Protein AF-A0A7G8JM35-F1 (afdb_monomer)

Solvent-accessible surface area (backbone atoms only — not comparable to full-atom values): 4928 Å² total; per-residue (Å²): 138,82,83,89,78,76,93,74,86,72,74,48,67,69,57,48,52,50,47,52,51,54,49,49,61,58,42,48,63,53,30,69,73,48,42,70,64,60,61,57,90,58,47,74,67,54,46,51,56,50,32,58,77,77,41,50,77,57,70,77,52,52,72,67,56,51,50,51,49,52,56,49,47,45,50,74,59,60,66,126

Foldseek 3Di:
DDPPPDDADPPDPVNLVVLLVVVLVVLQVVCLVCPPCSPPPDDLVNVQVVCVVPPVSNNSDDSVSVVVSSVVSNCVRHPD

Radius of gyration: 14.0 Å; Cα contacts (8 Å, |Δi|>4): 45; chains: 1; bounding box: 29×37×36 Å

Sequence (80 aa):
MILNLGGSILMKDAERIKTRSVLLEFLKFRVLAAGEEFFDGTGLENRRQWLGMVHSQALALSDEDLDQIWNQARILYTEC

Nearest PDB structures (foldseek):
  2cqn-assembly1_A  TM=5.656E-01  e=4.559E+00  Homo sapiens
  3h1c-assembly1_C  TM=4.396E-01  e=8.432E+00  Escherichia coli
  8tqv-assembly1_A  TM=2.873E-01  e=8.917E+00  Mycobacterium tuberculosis H37Rv

Mean predicted aligned error: 7.27 Å

pLDDT: mean 83.25, std 15.31, range [38.03, 95.5]

Structure (mmCIF, N/CA/C/O backbone):
data_AF-A0A7G8JM35-F1
#
_entry.id   AF-A0A7G8JM35-F1
#
loop_
_atom_site.group_PDB
_atom_site.id
_atom_site.type_symbol
_atom_site.label_atom_id
_atom_site.label_alt_id
_atom_site.label_comp_id
_atom_site.label_asym_id
_atom_site.label_entity_id
_atom_site.label_seq_id
_atom_site.pdbx_PDB_ins_code
_atom_site.Cartn_x
_atom_site.Cartn_y
_atom_site.Cartn_z
_atom_site.occupancy
_atom_site.B_iso_or_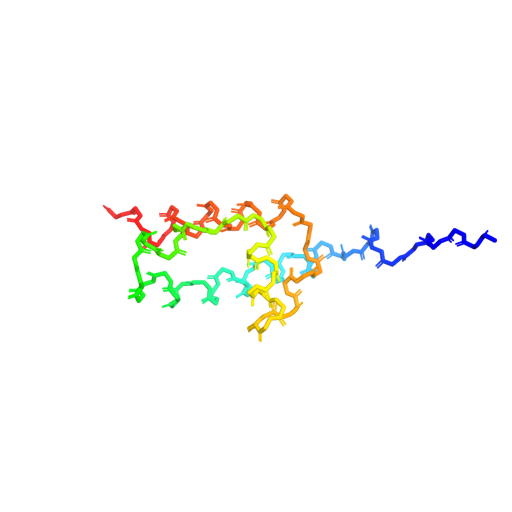equiv
_atom_site.auth_seq_id
_atom_site.auth_comp_id
_atom_site.auth_asym_id
_atom_site.auth_atom_id
_atom_site.pdbx_PDB_model_num
ATOM 1 N N . MET A 1 1 ? 15.108 -27.700 -22.276 1.00 38.03 1 MET A N 1
ATOM 2 C CA . MET A 1 1 ? 15.078 -26.996 -20.978 1.00 38.03 1 MET A CA 1
ATOM 3 C C . MET A 1 1 ? 15.856 -25.701 -21.155 1.00 38.03 1 MET A C 1
ATOM 5 O O . MET A 1 1 ? 17.076 -25.729 -21.115 1.00 38.03 1 MET A O 1
ATOM 9 N N . ILE A 1 2 ? 15.178 -24.607 -21.514 1.00 40.91 2 ILE 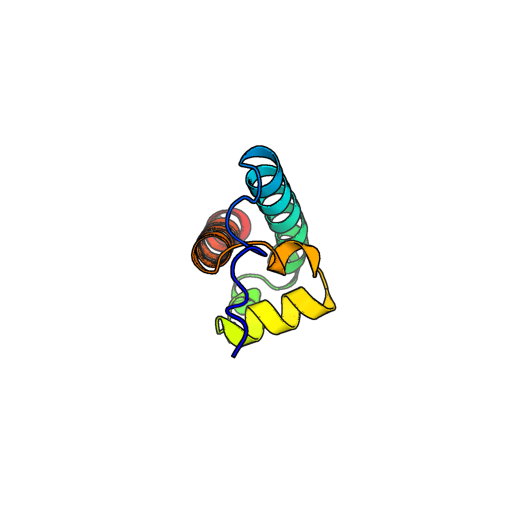A N 1
ATOM 10 C CA . ILE A 1 2 ? 15.817 -23.293 -21.668 1.00 40.91 2 ILE A CA 1
ATOM 11 C C . ILE A 1 2 ? 15.686 -22.586 -20.321 1.00 40.91 2 ILE A C 1
ATOM 13 O O . ILE A 1 2 ? 14.572 -22.353 -19.855 1.00 40.91 2 ILE A O 1
ATOM 17 N N . LEU A 1 3 ? 16.820 -22.316 -19.676 1.00 45.66 3 LEU A N 1
ATOM 18 C CA . LEU A 1 3 ? 16.891 -21.510 -18.462 1.00 45.66 3 LEU A CA 1
ATOM 19 C C . LEU A 1 3 ? 16.491 -20.075 -18.820 1.00 45.66 3 LEU A C 1
ATOM 21 O O . LEU A 1 3 ? 17.197 -19.388 -19.553 1.00 45.66 3 LEU A O 1
ATOM 25 N N . ASN A 1 4 ? 15.333 -19.647 -18.322 1.00 41.97 4 ASN A N 1
ATOM 26 C CA . ASN A 1 4 ? 14.840 -18.281 -18.427 1.00 41.97 4 ASN A CA 1
ATOM 27 C C . ASN A 1 4 ? 15.624 -17.413 -17.424 1.00 41.97 4 ASN A C 1
ATOM 29 O O . ASN A 1 4 ? 15.199 -17.189 -16.295 1.00 41.97 4 ASN A O 1
ATOM 33 N N . LEU A 1 5 ? 16.842 -17.032 -17.807 1.00 55.66 5 LEU A N 1
ATOM 34 C CA . LEU A 1 5 ? 17.726 -16.140 -17.060 1.00 55.66 5 LEU A CA 1
ATOM 35 C C . LEU A 1 5 ? 17.696 -14.771 -17.742 1.00 55.66 5 LEU A C 1
ATOM 37 O O . LEU A 1 5 ? 18.258 -14.620 -18.822 1.00 55.66 5 LEU A O 1
ATOM 41 N N . GLY A 1 6 ? 17.073 -13.772 -17.109 1.00 42.78 6 GLY A N 1
ATOM 42 C CA . GLY A 1 6 ? 17.374 -12.375 -17.451 1.00 42.78 6 GLY A CA 1
ATOM 43 C C . GLY A 1 6 ? 16.243 -11.351 -17.413 1.00 42.78 6 GLY A C 1
ATOM 44 O O . GLY A 1 6 ? 16.492 -10.211 -17.783 1.00 42.78 6 GLY A O 1
ATOM 45 N N . GLY A 1 7 ? 15.029 -11.690 -16.972 1.00 45.78 7 GLY A N 1
ATOM 46 C CA . GLY A 1 7 ? 13.929 -10.714 -16.933 1.00 45.78 7 GLY A CA 1
ATOM 47 C C . GLY A 1 7 ? 13.965 -9.704 -15.774 1.00 45.78 7 GLY A C 1
ATOM 48 O O . GLY A 1 7 ? 13.293 -8.683 -15.858 1.00 45.78 7 GLY A O 1
ATOM 49 N N . SER A 1 8 ? 14.710 -9.968 -14.690 1.00 53.00 8 SER A N 1
ATOM 50 C CA . SER A 1 8 ? 14.392 -9.353 -13.380 1.00 53.00 8 SER A CA 1
ATOM 51 C C . SER A 1 8 ? 15.570 -8.785 -12.573 1.00 53.00 8 SER A C 1
ATOM 53 O O . SER A 1 8 ? 15.354 -8.337 -11.455 1.00 53.00 8 SER A O 1
ATOM 55 N N . ILE A 1 9 ? 16.811 -8.792 -13.075 1.00 56.41 9 ILE A N 1
ATOM 56 C CA . ILE A 1 9 ? 17.997 -8.518 -12.225 1.00 56.41 9 ILE A CA 1
ATOM 57 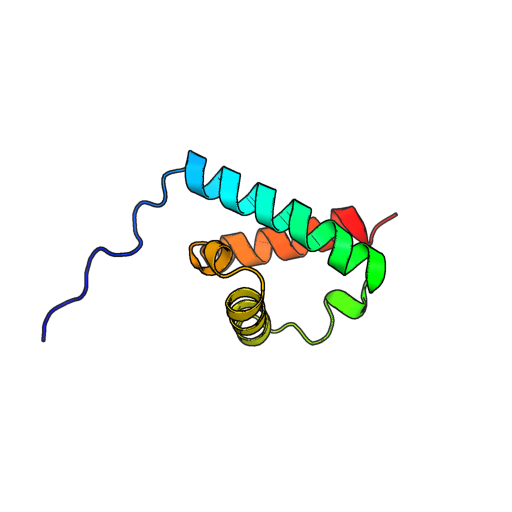C C . ILE A 1 9 ? 18.449 -7.041 -12.218 1.00 56.41 9 ILE A C 1
ATOM 59 O O . ILE A 1 9 ? 19.234 -6.651 -11.362 1.00 56.41 9 ILE A O 1
ATOM 63 N N . LEU A 1 10 ? 17.937 -6.168 -13.091 1.00 60.59 10 LEU A N 1
ATOM 64 C CA . LEU A 1 10 ? 18.332 -4.749 -13.100 1.00 60.59 10 LEU A CA 1
ATOM 65 C C . LEU A 1 10 ? 17.137 -3.828 -13.350 1.00 60.59 10 LEU A C 1
ATOM 67 O O . LEU A 1 10 ? 17.096 -3.098 -14.340 1.00 60.59 10 LEU A O 1
ATOM 71 N N . MET A 1 11 ? 16.173 -3.809 -12.430 1.00 65.62 11 MET A N 1
ATOM 72 C CA . MET A 1 11 ? 15.409 -2.573 -12.273 1.00 65.62 11 MET A CA 1
ATOM 73 C C . MET A 1 11 ? 16.415 -1.508 -11.823 1.00 65.62 11 MET A C 1
ATOM 75 O O . MET A 1 11 ? 17.036 -1.646 -10.768 1.00 65.62 11 MET A O 1
ATOM 79 N N . LYS A 1 12 ? 16.654 -0.485 -12.651 1.00 79.56 12 LYS A N 1
ATOM 80 C CA . LYS A 1 12 ? 17.594 0.594 -12.309 1.00 79.56 12 LYS A CA 1
ATOM 81 C C . LYS A 1 12 ? 17.138 1.236 -10.999 1.00 79.56 12 LYS A C 1
ATOM 83 O O . LYS A 1 12 ? 15.942 1.470 -10.839 1.00 79.56 12 LYS A O 1
ATOM 88 N N . ASP A 1 13 ? 18.058 1.574 -10.094 1.00 83.56 13 ASP A N 1
ATOM 89 C CA . ASP A 1 13 ? 17.710 2.146 -8.782 1.00 83.56 13 ASP A CA 1
ATOM 90 C C . ASP A 1 13 ? 16.727 3.319 -8.881 1.00 83.56 13 ASP A C 1
ATOM 92 O O . ASP A 1 13 ? 15.775 3.398 -8.111 1.00 83.56 13 ASP A O 1
ATOM 96 N N . ALA A 1 14 ? 16.897 4.185 -9.883 1.00 87.88 14 ALA A N 1
ATOM 97 C CA . ALA A 1 14 ? 15.989 5.299 -10.142 1.00 87.88 14 ALA A CA 1
ATOM 98 C C . ALA A 1 14 ? 14.555 4.851 -10.482 1.00 87.88 14 ALA A C 1
ATOM 100 O O . ALA A 1 14 ? 13.587 5.469 -10.042 1.00 87.88 14 ALA A O 1
ATOM 101 N N . GLU A 1 15 ? 14.405 3.771 -11.247 1.00 89.38 15 GLU A N 1
ATOM 102 C CA . GLU A 1 15 ? 13.105 3.202 -11.600 1.00 89.38 15 GLU A CA 1
ATOM 103 C C . GLU A 1 15 ? 12.457 2.534 -10.387 1.00 89.38 15 GLU A C 1
ATOM 105 O O . GLU A 1 15 ? 11.262 2.734 -10.145 1.00 89.38 15 GLU A O 1
ATOM 110 N N . ARG A 1 16 ? 13.252 1.812 -9.582 1.00 90.12 16 ARG A N 1
ATOM 111 C CA . ARG A 1 16 ? 12.797 1.224 -8.315 1.00 90.12 16 ARG A CA 1
ATOM 112 C C . ARG A 1 16 ? 12.284 2.313 -7.380 1.00 90.12 16 ARG A C 1
ATOM 114 O O . ARG A 1 16 ? 11.144 2.238 -6.935 1.00 90.12 16 ARG A O 1
ATOM 121 N N . ILE A 1 17 ? 13.084 3.353 -7.138 1.00 91.19 17 ILE A N 1
ATOM 122 C CA . ILE A 1 17 ? 12.715 4.490 -6.279 1.00 91.19 17 ILE A CA 1
ATOM 123 C C . ILE A 1 17 ? 11.430 5.144 -6.783 1.00 91.19 17 ILE A C 1
ATOM 125 O O . ILE A 1 17 ? 10.494 5.321 -6.007 1.00 91.19 17 ILE A O 1
ATOM 129 N N . LYS A 1 18 ? 11.343 5.433 -8.086 1.00 92.62 18 LYS A N 1
ATOM 130 C CA . LYS A 1 18 ? 10.140 6.023 -8.682 1.00 92.62 18 LYS A CA 1
ATOM 131 C C . LYS A 1 18 ? 8.906 5.149 -8.451 1.00 92.62 18 LYS A C 1
ATOM 133 O O . LYS A 1 18 ? 7.871 5.656 -8.036 1.00 92.62 18 LYS A O 1
ATOM 138 N N . THR A 1 19 ? 9.014 3.848 -8.702 1.00 93.38 19 THR A N 1
ATOM 139 C CA . THR A 1 19 ? 7.892 2.911 -8.552 1.00 93.38 19 THR A CA 1
ATOM 140 C C . THR A 1 19 ? 7.454 2.797 -7.094 1.00 93.38 19 THR A C 1
ATOM 142 O O . THR A 1 19 ? 6.256 2.797 -6.821 1.00 93.38 19 THR A O 1
ATOM 145 N N . ARG A 1 20 ? 8.408 2.791 -6.150 1.00 94.00 20 ARG A N 1
ATOM 146 C CA . ARG A 1 20 ? 8.126 2.844 -4.707 1.00 94.00 20 ARG A CA 1
ATOM 147 C C . ARG A 1 20 ? 7.364 4.120 -4.330 1.00 94.00 20 ARG A C 1
ATOM 149 O O . ARG A 1 20 ? 6.356 4.033 -3.637 1.00 94.00 20 ARG A O 1
ATOM 156 N N . SER A 1 21 ? 7.810 5.286 -4.804 1.00 94.12 21 SER A N 1
ATOM 157 C CA . SER A 1 21 ? 7.156 6.574 -4.522 1.00 94.12 21 SER A CA 1
ATOM 158 C C . SER A 1 21 ? 5.731 6.631 -5.066 1.00 94.12 21 SER A C 1
ATOM 160 O O . SER A 1 21 ? 4.809 6.932 -4.315 1.00 94.12 21 SER A O 1
ATOM 162 N N . VAL A 1 22 ? 5.541 6.260 -6.335 1.00 94.62 22 VAL A N 1
ATOM 163 C CA . VAL A 1 22 ? 4.214 6.253 -6.969 1.00 94.62 22 VAL A CA 1
ATOM 164 C C . VAL A 1 22 ? 3.268 5.292 -6.246 1.00 94.62 22 VAL A C 1
ATOM 166 O O . VAL A 1 22 ? 2.107 5.628 -6.015 1.00 94.62 22 VAL A O 1
ATOM 169 N N . LEU A 1 23 ? 3.757 4.114 -5.840 1.00 95.50 23 LEU A N 1
ATOM 170 C CA . LEU A 1 23 ? 2.940 3.161 -5.095 1.00 95.50 23 LEU A CA 1
ATOM 171 C C . LEU A 1 23 ? 2.541 3.703 -3.714 1.00 95.50 23 LEU A C 1
ATOM 173 O O . LEU A 1 23 ? 1.386 3.552 -3.324 1.00 95.50 23 LEU A O 1
ATOM 177 N N . LEU A 1 24 ? 3.448 4.367 -2.990 1.00 95.06 24 LEU A N 1
ATOM 178 C CA . LEU A 1 24 ? 3.118 5.020 -1.716 1.00 95.06 24 LEU A CA 1
ATOM 179 C C . LEU A 1 24 ? 2.040 6.098 -1.888 1.00 95.06 24 LEU A C 1
ATOM 181 O O . LEU A 1 24 ? 1.066 6.123 -1.136 1.00 95.06 24 LEU A O 1
ATOM 185 N N . GLU A 1 25 ? 2.168 6.949 -2.907 1.00 94.50 25 GLU A N 1
ATOM 186 C CA . GLU A 1 25 ? 1.167 7.975 -3.218 1.00 94.50 25 GLU A CA 1
ATOM 187 C C . GLU A 1 25 ? -0.197 7.366 -3.559 1.00 94.50 25 GLU A C 1
ATOM 189 O O . GLU A 1 25 ? -1.233 7.855 -3.103 1.00 94.50 25 GLU A O 1
ATOM 194 N N . PHE A 1 26 ? -0.208 6.266 -4.314 1.00 94.31 26 PHE A N 1
ATOM 195 C CA . PHE A 1 26 ? -1.429 5.524 -4.612 1.00 94.31 26 PHE A CA 1
ATOM 196 C C . PHE A 1 26 ? -2.074 4.941 -3.345 1.00 94.31 26 PHE A C 1
ATOM 198 O O . PHE A 1 26 ? -3.292 5.042 -3.162 1.00 94.31 26 PHE A O 1
ATOM 205 N N . LEU A 1 27 ? -1.266 4.361 -2.451 1.00 93.94 27 LEU A N 1
ATOM 206 C CA . LEU A 1 27 ? -1.739 3.779 -1.195 1.00 93.94 27 LEU A CA 1
ATOM 207 C C . LEU A 1 27 ? -2.330 4.829 -0.255 1.00 93.94 27 LEU A C 1
ATOM 209 O O . LEU A 1 27 ? -3.319 4.526 0.409 1.00 93.94 27 LEU A O 1
ATOM 213 N N . LYS A 1 28 ? -1.815 6.065 -0.250 1.00 93.81 28 LYS A N 1
ATOM 214 C CA . LYS A 1 28 ? -2.319 7.158 0.596 1.00 93.81 28 LYS A CA 1
ATOM 215 C C . LYS A 1 28 ? -3.840 7.272 0.568 1.00 93.81 28 LYS A C 1
ATOM 217 O O . LYS A 1 28 ? -4.483 7.248 1.609 1.00 93.81 28 LYS A O 1
ATOM 222 N N . PHE A 1 29 ? -4.431 7.376 -0.620 1.00 91.81 29 PHE A N 1
ATOM 223 C CA . PHE A 1 29 ? -5.878 7.573 -0.741 1.00 91.81 29 PHE A CA 1
ATOM 224 C C . PHE A 1 29 ? -6.681 6.328 -0.362 1.00 91.81 29 PHE A C 1
ATOM 226 O O . PHE A 1 29 ? -7.796 6.452 0.135 1.00 91.81 29 PHE A O 1
ATOM 233 N N . ARG A 1 30 ? -6.128 5.131 -0.587 1.00 91.25 30 ARG A N 1
ATOM 234 C CA . ARG A 1 30 ? -6.774 3.870 -0.200 1.00 91.25 30 ARG A CA 1
ATOM 235 C C . ARG A 1 30 ? -6.802 3.712 1.316 1.00 91.25 30 ARG A C 1
ATOM 237 O O . ARG A 1 30 ? -7.857 3.423 1.870 1.00 91.25 30 ARG A O 1
ATOM 244 N N . VAL A 1 31 ? -5.668 3.966 1.964 1.00 92.75 31 VAL A N 1
ATOM 245 C CA . VAL A 1 31 ? -5.527 3.866 3.418 1.00 92.75 31 VAL A CA 1
ATOM 246 C C . VAL A 1 31 ? -6.330 4.958 4.114 1.00 92.75 31 VAL A C 1
ATOM 248 O O . VAL A 1 31 ? -7.080 4.655 5.026 1.00 92.75 31 VAL A O 1
ATOM 251 N N . LEU A 1 32 ? -6.293 6.209 3.645 1.00 90.06 32 LEU A N 1
ATOM 252 C CA . LEU A 1 32 ? -7.107 7.279 4.241 1.00 90.06 32 LEU A CA 1
ATOM 253 C C . LEU A 1 32 ? -8.623 7.029 4.131 1.00 90.06 32 LEU A C 1
ATOM 255 O O . LEU A 1 32 ? -9.382 7.582 4.919 1.00 90.06 32 LEU A O 1
ATOM 259 N N . ALA A 1 33 ? -9.070 6.225 3.161 1.00 90.38 33 ALA A N 1
ATOM 260 C CA . ALA A 1 33 ? -10.482 5.886 2.996 1.00 90.38 33 ALA A CA 1
ATOM 261 C C . ALA A 1 33 ? -10.933 4.698 3.863 1.00 90.38 33 ALA A C 1
ATOM 263 O O . ALA A 1 33 ? -12.088 4.668 4.277 1.00 90.38 33 ALA A O 1
ATOM 264 N N . ALA A 1 34 ? -10.054 3.720 4.100 1.00 89.19 34 ALA A N 1
ATOM 265 C CA . ALA A 1 34 ? -10.381 2.466 4.788 1.00 89.19 34 ALA A CA 1
ATOM 266 C C . ALA A 1 34 ? -9.697 2.302 6.161 1.00 89.19 34 ALA A C 1
ATOM 268 O O . ALA A 1 34 ? -9.980 1.349 6.874 1.00 89.19 34 ALA A O 1
ATOM 269 N N . GLY A 1 35 ? -8.811 3.218 6.552 1.00 86.94 35 GLY A N 1
ATOM 270 C CA . GLY A 1 35 ? -8.074 3.162 7.812 1.00 86.94 35 GLY A CA 1
ATOM 271 C C . GLY A 1 35 ? -7.165 1.936 7.926 1.00 86.94 35 GLY A C 1
ATOM 272 O O . GLY A 1 35 ? -6.617 1.445 6.937 1.00 86.94 35 GLY A O 1
ATOM 273 N N . GLU A 1 36 ? -7.004 1.444 9.155 1.00 86.56 36 GLU A N 1
ATOM 274 C CA . GLU A 1 36 ? -6.194 0.259 9.460 1.00 86.56 36 GLU A CA 1
ATOM 275 C C . GLU A 1 36 ? -6.753 -1.020 8.814 1.00 86.56 36 GLU A C 1
ATOM 277 O O . GLU A 1 36 ? -5.973 -1.855 8.351 1.00 86.56 36 GLU A O 1
ATOM 282 N N . GLU A 1 37 ? -8.079 -1.107 8.645 1.00 87.75 37 GLU A N 1
ATOM 283 C CA . GLU A 1 37 ? -8.767 -2.243 8.007 1.00 87.75 37 GLU A CA 1
ATOM 284 C C . GLU A 1 37 ? -8.317 -2.466 6.554 1.00 87.75 37 GLU A C 1
ATOM 286 O O . GLU A 1 37 ? -8.429 -3.572 6.028 1.00 87.75 37 GLU A O 1
ATOM 291 N N . PHE A 1 38 ? -7.742 -1.448 5.893 1.00 88.69 38 PHE A N 1
ATOM 292 C CA . PHE A 1 38 ? -7.127 -1.615 4.572 1.00 88.69 38 PHE A CA 1
ATOM 293 C C . PHE A 1 38 ? -6.039 -2.700 4.561 1.00 88.69 38 PHE A C 1
ATOM 295 O O . PHE A 1 38 ? -5.809 -3.357 3.542 1.00 88.69 38 PHE A O 1
ATOM 302 N N . PHE A 1 39 ? -5.331 -2.860 5.677 1.00 87.44 39 PHE A N 1
ATOM 303 C CA . PHE A 1 39 ? -4.223 -3.797 5.786 1.00 87.44 39 PHE A CA 1
ATOM 304 C C . PHE A 1 39 ? -4.657 -5.196 6.234 1.00 87.44 39 PHE A C 1
ATOM 306 O O . PHE A 1 39 ? -3.882 -6.147 6.054 1.00 87.44 39 PHE A O 1
ATOM 313 N N . ASP A 1 40 ? -5.875 -5.342 6.751 1.00 84.62 40 ASP A N 1
ATOM 314 C CA . ASP A 1 40 ? -6.410 -6.614 7.224 1.00 84.62 40 ASP A CA 1
ATOM 315 C C . ASP A 1 40 ? -6.653 -7.587 6.062 1.00 84.62 40 ASP A C 1
ATOM 317 O O . ASP A 1 40 ? -7.026 -7.215 4.951 1.00 84.62 40 ASP A O 1
ATOM 321 N N . GLY A 1 41 ? -6.368 -8.874 6.277 1.00 70.50 41 GLY A N 1
ATOM 322 C CA . GLY A 1 41 ? -6.561 -9.917 5.255 1.00 70.50 41 GLY A CA 1
ATOM 323 C C . GLY A 1 41 ? -5.612 -9.848 4.044 1.00 70.50 41 GLY A C 1
ATOM 324 O O . GLY A 1 41 ? -5.714 -10.665 3.120 1.00 70.50 41 GLY A O 1
ATOM 325 N N . THR A 1 42 ? -4.648 -8.922 4.034 1.00 67.12 42 THR A N 1
ATOM 326 C CA . THR A 1 42 ? -3.688 -8.771 2.932 1.00 67.12 42 THR A CA 1
ATOM 327 C C . THR A 1 42 ? -2.469 -9.689 3.108 1.00 67.12 42 THR A C 1
ATOM 329 O O . THR A 1 42 ? 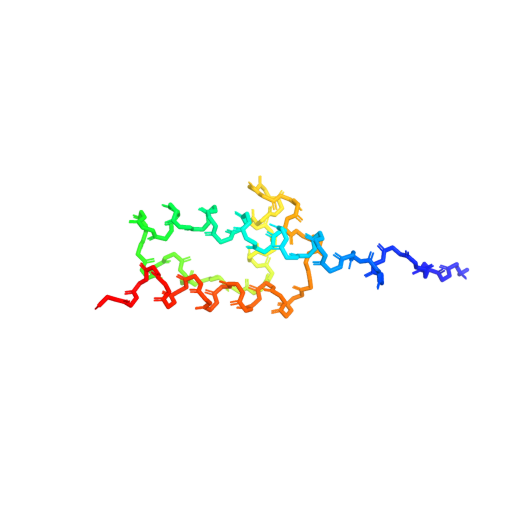-1.378 -9.256 3.477 1.00 67.12 42 THR A O 1
ATOM 332 N N . GLY A 1 43 ? -2.626 -10.987 2.832 1.00 71.31 43 GLY A N 1
ATOM 333 C CA . GLY A 1 43 ? -1.476 -11.875 2.596 1.00 71.31 43 GLY A CA 1
ATOM 334 C C . GLY A 1 43 ? -0.682 -11.439 1.353 1.00 71.31 43 GLY A C 1
ATOM 335 O O . GLY A 1 43 ? -1.235 -10.771 0.479 1.00 71.31 43 GLY A O 1
ATOM 336 N N . LEU A 1 44 ? 0.600 -11.808 1.244 1.00 75.56 44 LEU A N 1
ATOM 337 C CA . LEU A 1 44 ? 1.464 -11.387 0.126 1.00 75.56 44 LEU A CA 1
ATOM 338 C C . LEU A 1 44 ? 0.857 -11.715 -1.254 1.00 75.56 44 LEU A C 1
ATOM 340 O O . LEU A 1 44 ? 0.860 -10.869 -2.149 1.00 75.56 44 LEU A O 1
ATOM 344 N N . GLU A 1 45 ? 0.270 -12.905 -1.409 1.00 80.75 45 GLU A N 1
ATOM 345 C CA . GLU A 1 45 ? -0.424 -13.305 -2.641 1.00 80.75 45 GLU A CA 1
ATOM 346 C C . GLU A 1 45 ? -1.640 -12.416 -2.939 1.00 80.75 45 GLU A C 1
ATOM 348 O O . GLU A 1 45 ? -1.772 -11.917 -4.057 1.00 80.75 45 G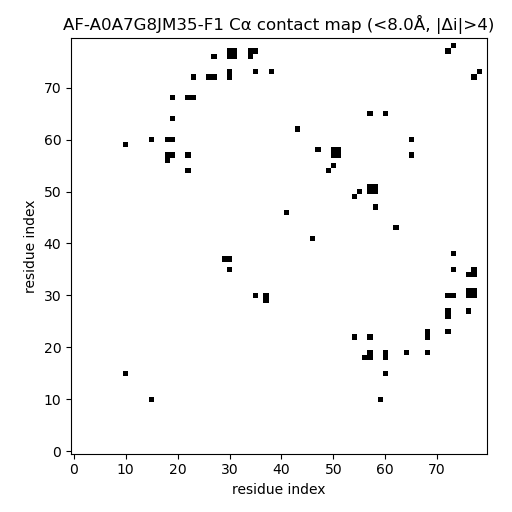LU A O 1
ATOM 353 N N . ASN A 1 46 ? -2.471 -12.130 -1.931 1.00 85.38 46 ASN A N 1
ATOM 354 C CA . ASN A 1 46 ? -3.633 -11.246 -2.071 1.00 85.38 46 ASN A CA 1
ATOM 355 C C . ASN A 1 46 ? -3.206 -9.823 -2.468 1.00 85.38 46 ASN A C 1
ATOM 357 O O . ASN A 1 46 ? -3.834 -9.204 -3.329 1.00 85.38 46 ASN A O 1
ATOM 361 N N . ARG A 1 47 ? -2.101 -9.316 -1.897 1.00 88.50 47 ARG A N 1
ATOM 362 C CA . ARG A 1 47 ? -1.526 -8.006 -2.256 1.00 88.50 47 ARG A CA 1
ATOM 363 C C . ARG A 1 47 ? -1.092 -7.977 -3.716 1.00 88.50 47 ARG A C 1
ATOM 365 O O . ARG A 1 47 ? -1.463 -7.055 -4.438 1.00 88.50 47 ARG A O 1
ATOM 372 N N . ARG A 1 48 ? -0.339 -8.983 -4.174 1.00 89.75 48 ARG A N 1
ATOM 373 C CA . ARG A 1 48 ? 0.121 -9.060 -5.571 1.00 89.75 48 ARG A CA 1
ATOM 374 C C . ARG A 1 48 ? -1.037 -9.193 -6.554 1.00 89.75 48 ARG A C 1
ATOM 376 O O . ARG A 1 48 ? -1.042 -8.505 -7.570 1.00 89.75 48 ARG A O 1
ATOM 383 N N . GLN A 1 49 ? -2.031 -10.025 -6.254 1.00 90.31 49 GLN A N 1
ATOM 384 C CA . GLN A 1 49 ? -3.227 -10.141 -7.092 1.00 90.31 49 GLN A CA 1
ATOM 385 C C . GLN A 1 49 ? -3.965 -8.805 -7.195 1.00 90.31 49 GLN A C 1
ATOM 387 O O . GLN A 1 49 ? -4.286 -8.358 -8.296 1.00 90.31 49 GLN A O 1
ATOM 392 N N . TRP A 1 50 ? -4.168 -8.129 -6.062 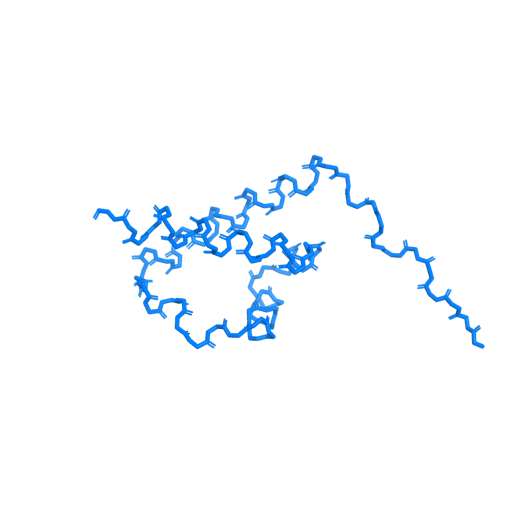1.00 91.12 50 TRP A N 1
ATOM 393 C CA . TRP A 1 50 ? -4.793 -6.812 -6.034 1.00 91.12 50 TRP A CA 1
ATOM 394 C C . TRP A 1 50 ? -4.004 -5.774 -6.837 1.00 91.12 50 TRP A C 1
ATOM 396 O O . TRP A 1 50 ? -4.576 -5.107 -7.700 1.00 91.12 50 TRP A O 1
ATOM 406 N N . LEU A 1 51 ? -2.684 -5.697 -6.642 1.00 92.44 51 LEU A N 1
ATOM 407 C CA . LEU A 1 51 ? -1.805 -4.821 -7.422 1.00 92.44 51 LEU A CA 1
ATOM 408 C C . LEU A 1 51 ? -1.862 -5.138 -8.918 1.00 92.44 51 LEU A C 1
ATOM 410 O O . LEU A 1 51 ? -1.874 -4.217 -9.725 1.00 92.44 51 LEU A O 1
ATOM 414 N N . GLY A 1 52 ? -1.968 -6.408 -9.306 1.00 92.75 52 GLY A N 1
ATOM 415 C CA . GLY A 1 52 ? -2.146 -6.790 -10.707 1.00 92.75 52 GLY A CA 1
ATOM 416 C C . GLY A 1 52 ? -3.403 -6.197 -11.346 1.00 92.75 52 GLY A C 1
ATOM 417 O O . GLY A 1 52 ? -3.382 -5.876 -12.533 1.00 92.75 52 GLY A O 1
ATOM 418 N N . MET A 1 53 ? -4.465 -5.991 -10.563 1.00 91.62 53 MET A N 1
ATOM 419 C CA . MET A 1 53 ? -5.716 -5.395 -11.038 1.00 91.62 53 MET A CA 1
ATOM 420 C C . MET A 1 53 ? -5.681 -3.865 -11.062 1.00 91.62 53 MET A C 1
ATOM 422 O O . MET A 1 53 ? -6.254 -3.262 -11.967 1.00 91.62 53 MET A O 1
ATOM 426 N N . VAL A 1 54 ? -5.046 -3.226 -10.071 1.00 90.81 54 VAL A N 1
ATOM 427 C CA . VAL A 1 54 ? -5.180 -1.769 -9.865 1.00 90.81 54 VAL A CA 1
ATOM 428 C C . VAL A 1 54 ? -3.906 -0.962 -10.110 1.00 90.81 54 VAL A C 1
ATOM 430 O O . VAL A 1 54 ? -3.993 0.248 -10.305 1.00 90.81 54 VAL A O 1
ATOM 433 N N . HIS A 1 55 ? -2.732 -1.595 -10.077 1.00 90.19 55 HIS A N 1
ATOM 434 C CA . HIS A 1 55 ? -1.431 -0.935 -10.196 1.00 90.19 55 HIS A CA 1
ATOM 435 C C . HIS A 1 55 ? -0.332 -1.920 -10.653 1.00 90.19 55 HIS A C 1
ATOM 437 O O . HIS A 1 55 ? 0.651 -2.176 -9.950 1.00 90.19 55 HIS A O 1
ATOM 443 N N . SER A 1 56 ? -0.489 -2.489 -11.853 1.00 91.06 56 SER A N 1
ATOM 444 C CA . SER A 1 56 ? 0.352 -3.589 -12.361 1.00 91.06 56 SER A CA 1
ATOM 445 C C . SER A 1 56 ? 1.846 -3.258 -12.450 1.00 91.06 56 SER A C 1
ATOM 447 O O . SER A 1 56 ? 2.679 -4.150 -12.319 1.00 91.06 56 SER A O 1
ATOM 449 N N . GLN A 1 57 ? 2.209 -1.978 -12.582 1.00 88.25 57 GLN A N 1
ATOM 450 C CA . GLN A 1 57 ? 3.603 -1.519 -12.552 1.00 88.25 57 GLN A CA 1
ATOM 451 C C . GLN A 1 57 ? 4.309 -1.832 -11.223 1.00 88.25 57 GLN A C 1
ATOM 453 O O . GLN A 1 57 ? 5.520 -2.032 -11.207 1.00 88.25 57 GLN A O 1
ATOM 458 N N . ALA A 1 58 ? 3.568 -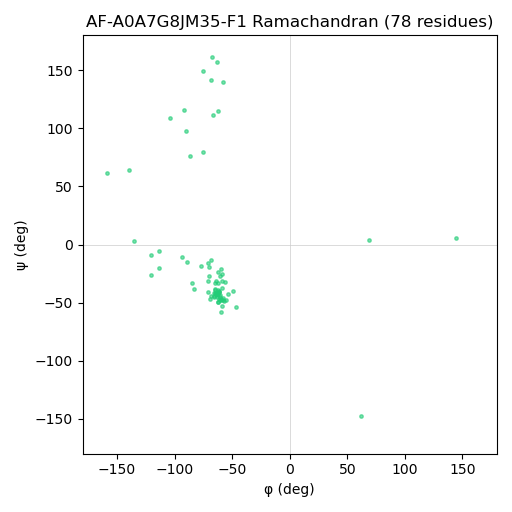1.936 -10.115 1.00 90.69 58 ALA A N 1
ATOM 459 C CA . ALA A 1 58 ? 4.147 -2.289 -8.819 1.00 90.69 58 ALA A CA 1
ATOM 460 C C . ALA A 1 58 ? 4.586 -3.761 -8.750 1.00 90.69 58 ALA A C 1
ATOM 462 O O . ALA A 1 58 ? 5.383 -4.110 -7.888 1.00 90.69 58 ALA A O 1
ATOM 463 N N . LEU A 1 59 ? 4.132 -4.619 -9.674 1.00 90.75 59 LEU A N 1
ATOM 464 C CA . LEU A 1 59 ? 4.573 -6.016 -9.744 1.00 90.75 59 LEU A CA 1
ATOM 465 C C . LEU A 1 59 ? 6.038 -6.168 -10.175 1.00 90.75 59 LEU A C 1
ATOM 467 O O . LEU A 1 59 ? 6.589 -7.257 -10.017 1.00 90.75 59 LEU A O 1
ATOM 471 N N . ALA A 1 60 ? 6.654 -5.099 -10.696 1.00 89.94 60 ALA A N 1
ATOM 472 C CA . ALA A 1 60 ? 8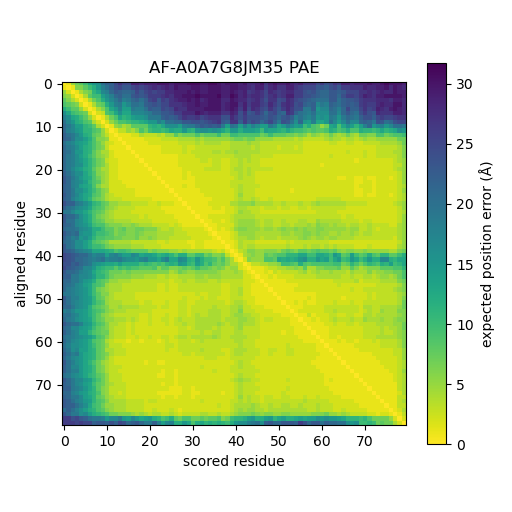.086 -5.040 -10.980 1.00 89.94 60 ALA A CA 1
ATOM 473 C C . ALA A 1 60 ? 8.944 -4.989 -9.703 1.00 89.94 60 ALA A C 1
ATOM 475 O O . ALA A 1 60 ? 10.134 -5.292 -9.754 1.00 89.94 60 ALA A O 1
ATOM 476 N N . LEU A 1 61 ? 8.351 -4.610 -8.566 1.00 89.75 61 LEU A N 1
ATOM 477 C CA . LEU A 1 61 ? 9.033 -4.587 -7.281 1.00 89.75 61 LEU A CA 1
ATOM 478 C C . LEU A 1 61 ? 9.211 -6.003 -6.721 1.00 89.75 61 LEU A C 1
ATOM 480 O O . LEU A 1 61 ? 8.390 -6.906 -6.935 1.00 89.75 61 LEU A O 1
ATOM 484 N N . SER A 1 62 ? 10.298 -6.170 -5.972 1.00 90.12 62 SER A N 1
ATOM 485 C CA . SER A 1 62 ? 10.543 -7.378 -5.193 1.00 90.12 62 SER A CA 1
ATOM 486 C C . SER A 1 62 ? 9.529 -7.503 -4.052 1.00 90.12 62 SER A C 1
ATOM 488 O O . SER A 1 62 ? 8.906 -6.523 -3.643 1.00 90.12 62 SER A O 1
ATOM 490 N N . ASP A 1 63 ? 9.370 -8.708 -3.507 1.00 89.50 63 ASP A N 1
ATOM 491 C CA . ASP A 1 63 ? 8.499 -8.907 -2.343 1.00 89.50 63 ASP A CA 1
ATOM 492 C C . ASP A 1 63 ? 8.982 -8.115 -1.121 1.00 89.50 63 ASP A C 1
ATOM 494 O O . ASP A 1 63 ? 8.162 -7.599 -0.368 1.00 89.50 63 ASP A O 1
ATOM 498 N N . GLU A 1 64 ? 10.300 -7.943 -0.971 1.00 89.94 64 GLU A N 1
ATOM 499 C CA . GLU A 1 64 ? 10.897 -7.118 0.083 1.00 89.94 64 GLU A CA 1
ATOM 500 C C . GLU A 1 64 ? 10.547 -5.632 -0.089 1.00 89.94 64 GLU A C 1
ATOM 502 O O . GLU A 1 64 ? 10.143 -4.976 0.871 1.00 89.94 64 GLU A O 1
ATOM 507 N N . ASP A 1 65 ? 10.644 -5.098 -1.311 1.00 91.38 65 ASP A N 1
ATOM 508 C CA . ASP A 1 65 ? 10.229 -3.721 -1.603 1.00 91.38 65 ASP A CA 1
ATOM 509 C C . ASP A 1 65 ? 8.737 -3.517 -1.314 1.00 91.38 65 ASP A C 1
ATOM 511 O O . ASP A 1 65 ? 8.352 -2.502 -0.730 1.00 91.38 65 ASP A O 1
ATOM 515 N N . LEU A 1 66 ? 7.896 -4.475 -1.716 1.00 92.19 66 LEU A N 1
ATOM 516 C CA . LEU A 1 66 ? 6.456 -4.419 -1.475 1.00 92.19 66 LEU A CA 1
ATOM 517 C C . LEU A 1 66 ? 6.132 -4.454 0.020 1.00 92.19 66 LEU A C 1
ATOM 519 O O . LEU A 1 66 ? 5.281 -3.682 0.462 1.00 92.19 66 LEU A O 1
ATOM 523 N N . ASP A 1 67 ? 6.815 -5.292 0.800 1.00 91.62 67 ASP A N 1
ATOM 524 C CA . ASP A 1 67 ? 6.618 -5.352 2.249 1.00 91.62 67 ASP A CA 1
ATOM 525 C C . ASP A 1 67 ? 7.060 -4.054 2.941 1.00 91.62 67 ASP A C 1
ATOM 527 O O . ASP A 1 67 ? 6.306 -3.487 3.736 1.00 91.62 67 ASP A O 1
ATOM 531 N N . GLN A 1 68 ? 8.221 -3.508 2.559 1.00 92.31 68 GLN A N 1
ATOM 532 C CA . GLN A 1 68 ? 8.689 -2.211 3.058 1.00 92.31 68 GLN A CA 1
ATOM 533 C C . GLN A 1 68 ? 7.687 -1.091 2.765 1.00 92.31 68 GLN A C 1
ATOM 535 O O . GLN A 1 68 ? 7.381 -0.304 3.659 1.00 92.31 68 GLN A O 1
ATOM 540 N N . ILE A 1 69 ? 7.159 -1.021 1.537 1.00 93.50 69 ILE A N 1
ATOM 541 C CA . ILE A 1 69 ? 6.146 -0.023 1.172 1.00 93.50 69 ILE A CA 1
ATOM 542 C C . ILE A 1 69 ? 4.878 -0.205 2.006 1.00 93.50 69 ILE A C 1
ATOM 544 O O . ILE A 1 69 ? 4.319 0.787 2.466 1.00 93.50 69 ILE A O 1
ATOM 548 N N . TRP A 1 70 ? 4.422 -1.443 2.214 1.00 92.62 70 TRP A N 1
ATOM 549 C CA . TRP A 1 70 ? 3.225 -1.720 3.011 1.00 92.62 70 TRP A CA 1
ATOM 550 C C . TRP A 1 70 ? 3.386 -1.253 4.456 1.00 92.62 70 TRP A C 1
ATOM 552 O O . TRP A 1 70 ? 2.515 -0.561 4.983 1.00 92.62 70 TRP A O 1
ATOM 562 N N . ASN A 1 71 ? 4.518 -1.583 5.079 1.00 91.75 71 ASN A N 1
ATOM 563 C CA . ASN A 1 71 ? 4.821 -1.160 6.445 1.00 91.75 71 ASN A CA 1
ATOM 564 C C . ASN A 1 71 ? 4.975 0.363 6.536 1.00 91.75 71 ASN A C 1
ATOM 566 O O . ASN A 1 71 ? 4.434 0.984 7.448 1.00 91.75 71 ASN A O 1
ATOM 570 N N . GLN A 1 72 ? 5.640 0.976 5.556 1.00 93.75 72 GLN A N 1
ATOM 571 C CA . GLN A 1 72 ? 5.782 2.426 5.480 1.00 93.75 72 GLN A CA 1
ATOM 572 C C . GLN A 1 72 ? 4.424 3.124 5.302 1.00 93.75 72 GLN A C 1
ATOM 574 O O . GLN A 1 72 ? 4.170 4.123 5.965 1.00 93.75 72 GLN A O 1
ATOM 579 N N . ALA A 1 73 ? 3.539 2.605 4.447 1.00 93.50 73 ALA A N 1
ATOM 580 C CA . ALA A 1 73 ? 2.199 3.150 4.244 1.00 93.50 73 ALA A CA 1
ATOM 581 C C . ALA A 1 73 ? 1.336 3.034 5.507 1.00 93.50 73 ALA A C 1
ATOM 583 O O . ALA A 1 73 ? 0.591 3.962 5.804 1.00 93.50 73 ALA A O 1
ATOM 584 N N . ARG A 1 74 ? 1.456 1.929 6.257 1.00 91.62 74 ARG A N 1
ATOM 585 C CA . ARG A 1 74 ? 0.778 1.767 7.549 1.00 91.62 74 ARG A CA 1
ATOM 586 C C . ARG A 1 74 ? 1.215 2.870 8.513 1.00 91.62 74 ARG A C 1
ATOM 588 O O . ARG A 1 74 ? 0.402 3.702 8.883 1.00 91.62 74 ARG A O 1
ATOM 595 N N . ILE A 1 75 ? 2.514 2.973 8.792 1.00 91.06 75 ILE A N 1
ATOM 596 C CA . ILE A 1 75 ? 3.060 3.993 9.705 1.00 91.06 75 ILE A CA 1
ATOM 597 C C . ILE A 1 75 ? 2.661 5.410 9.265 1.00 91.06 75 ILE A C 1
ATOM 599 O O . ILE A 1 75 ? 2.180 6.199 10.066 1.00 91.06 75 ILE A O 1
ATOM 603 N N . LEU A 1 76 ? 2.827 5.744 7.981 1.00 91.69 76 LEU A N 1
ATOM 604 C CA . LEU A 1 76 ? 2.590 7.108 7.493 1.00 91.69 76 LEU A CA 1
ATOM 605 C C . LEU A 1 76 ? 1.117 7.527 7.473 1.00 91.69 76 LEU A C 1
ATOM 607 O O . LEU A 1 76 ? 0.846 8.729 7.481 1.00 91.69 76 LEU A O 1
ATOM 611 N N . TYR A 1 77 ? 0.185 6.581 7.341 1.00 91.25 77 TYR A N 1
ATOM 612 C CA . TYR A 1 77 ? -1.221 6.892 7.066 1.00 91.25 77 TYR A CA 1
ATOM 613 C C . TYR A 1 77 ? -2.200 6.378 8.127 1.00 91.25 77 TYR A C 1
ATOM 615 O O . TYR A 1 77 ? -3.371 6.746 8.051 1.00 91.25 77 TYR A O 1
ATOM 623 N N . THR A 1 78 ? -1.762 5.564 9.094 1.00 86.06 78 THR A N 1
ATOM 624 C CA . THR A 1 78 ? -2.614 5.081 10.198 1.00 86.06 78 THR A CA 1
ATOM 625 C C . THR A 1 78 ? -2.106 5.470 11.581 1.00 86.06 78 THR A C 1
ATOM 627 O O . THR A 1 78 ? -2.925 5.609 12.484 1.00 86.06 78 THR A O 1
ATOM 630 N N . GLU A 1 79 ? -0.801 5.687 11.768 1.00 71.25 79 GLU A N 1
ATOM 631 C CA . GLU A 1 79 ? -0.261 6.151 13.050 1.00 71.25 79 GLU A CA 1
ATOM 632 C C . GLU A 1 79 ? -0.235 7.688 13.084 1.00 71.25 79 GLU A C 1
ATOM 634 O O . GLU A 1 79 ? 0.661 8.331 12.533 1.00 71.25 79 GLU A O 1
ATOM 639 N N . CYS A 1 80 ? -1.261 8.272 13.711 1.00 55.00 80 CYS A N 1
ATOM 640 C CA . CYS A 1 80 ? -1.353 9.692 14.054 1.00 55.00 80 CYS A CA 1
ATOM 641 C C . CYS A 1 80 ? -1.288 9.878 15.571 1.00 55.00 80 CYS A C 1
ATOM 643 O O . CYS A 1 80 ? -2.007 9.137 16.279 1.00 55.00 80 CYS A O 1
#

Secondary structure (DSSP, 8-state):
------SSS-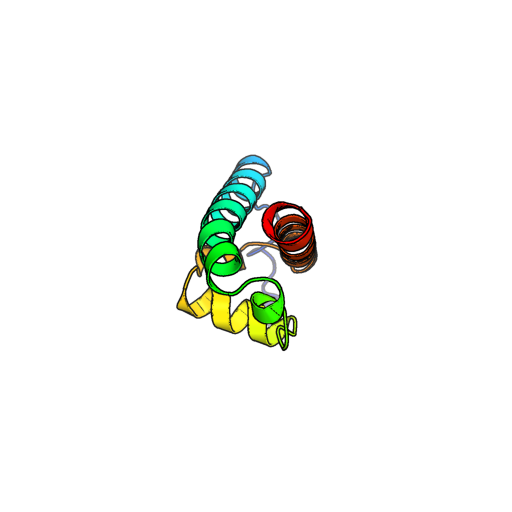--HHHHHHHHHHHHHHHHHHHHHHGGGGGTT--HHHHHHHHHHH-GGGGGS-HHHHHHHHHHHHHHHH--